Protein AF-A0AAF1KMA6-F1 (afdb_monomer)

Foldseek 3Di:
DDPVVVVVVQLPVVVLVVLVVVLCVVLVVLLVCCVVPPHDVLSVLLVVLLVLLLVLLLLLLCLVQDLDPVVVVVSVVVVVVVCVVCVVVVVVVVVVLVVLVVVPDPDPSVVVSVSVVSSNVSSNSSSNSNSVSSNVVNVSVSVVVVVVVPPDDD

pLDDT: mean 71.54, std 11.42, range [43.12, 90.19]

Sequence (154 aa):
MNKTLAALRRGDMTDVTIACFVAVLLYGLMLLFALIHQGGALFSAALLAGILGAALGWVIGIGLSPYEAKERKSFSDLGKLVAGFLGGYGLSKLDPALSRLGSAGHGLADAVVKDALALAGVGSASMLIAAVLTYITRHYWDDAQNQGRSAPGA

Organism: NCBI:txid1509237

Nearest PDB structures (foldseek):
  7m33-assembly1_C  TM=2.941E-01  e=7.465E+00  unclassified
  8fmv-assembly1_C  TM=2.675E-01  e=6.043E+00  Bacillus subtilis subsp. subtilis str. 168

Secondary structure (DSSP, 8-state):
--HHHHHTTS--HHHHHHHHHHHHHHHHHHHHHHHHHHHHHHHHHHHHHHHHHHHHHHHHHHHHS-SSTTHHHHHHHHHHHHHHHHHHHHHHHHHHHHHHHS---SSHHHHHHHHHHHHHHHHHHHHHHHHHHHHHHHHHHHHHHHHHHT----

Mean predicted aligned error: 12.13 Å

Solvent-accessible surface area (backbone atoms only — not comparable to full-atom values): 8331 Å² total; per-residue (Å²): 137,61,70,68,61,57,64,75,64,47,85,60,62,63,57,59,51,50,51,52,50,51,45,53,51,54,52,49,50,54,51,51,50,34,54,74,75,56,41,75,70,50,32,56,50,32,51,51,29,24,52,53,16,27,55,53,10,36,54,51,10,52,57,75,54,58,93,43,86,77,54,44,57,61,44,50,55,52,48,50,54,52,47,50,52,50,47,53,51,50,51,66,55,44,52,67,51,55,59,52,64,75,54,85,61,97,48,77,67,52,59,54,49,52,50,52,50,49,34,50,47,36,13,51,52,29,13,50,48,29,16,50,53,41,30,53,57,48,55,56,51,51,56,55,51,56,58,63,68,71,64,76,84,133

Structure (mmCIF, N/CA/C/O backbone):
data_AF-A0AAF1KMA6-F1
#
_entry.id   AF-A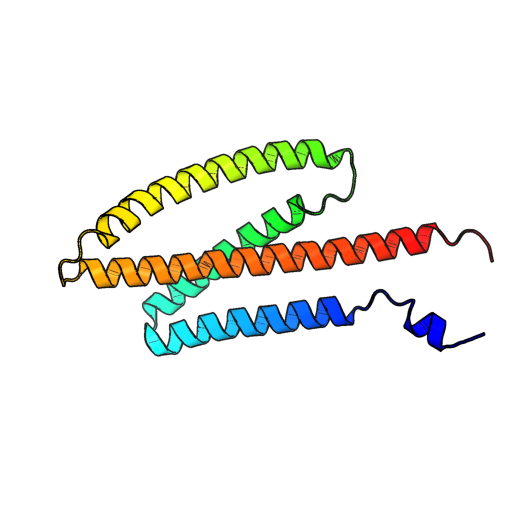0AAF1KMA6-F1
#
loop_
_atom_site.group_PDB
_atom_site.id
_atom_site.type_symbol
_atom_site.label_atom_id
_atom_site.label_alt_id
_atom_site.label_comp_id
_atom_site.label_asym_id
_atom_site.label_entity_id
_atom_site.label_seq_id
_atom_site.pdbx_PDB_ins_code
_atom_site.Cartn_x
_atom_site.Cartn_y
_atom_site.Cartn_z
_atom_site.occupancy
_atom_site.B_iso_or_equiv
_atom_site.auth_seq_id
_atom_site.auth_comp_id
_atom_site.auth_asym_id
_atom_site.auth_atom_id
_atom_site.pdbx_PDB_model_num
ATOM 1 N N . MET A 1 1 ? -40.409 -15.716 17.326 1.00 51.44 1 MET A N 1
ATOM 2 C CA . MET A 1 1 ? -39.398 -14.646 17.474 1.00 51.44 1 MET A CA 1
ATOM 3 C C . MET A 1 1 ? -38.209 -15.012 16.598 1.00 51.44 1 MET A C 1
ATOM 5 O O . MET A 1 1 ? -37.641 -16.084 16.756 1.00 51.44 1 MET A O 1
ATOM 9 N N . ASN A 1 2 ? -38.006 -14.225 15.545 1.00 46.22 2 ASN A N 1
ATOM 10 C CA . ASN A 1 2 ? -37.572 -14.679 14.223 1.00 46.22 2 ASN A CA 1
ATOM 11 C C . ASN A 1 2 ? -36.064 -14.929 14.089 1.00 46.22 2 ASN A C 1
ATOM 13 O O . ASN A 1 2 ? -35.257 -14.048 14.376 1.00 46.22 2 ASN A O 1
ATOM 17 N N . LYS A 1 3 ? -35.696 -16.079 13.504 1.00 53.81 3 LYS A N 1
ATOM 18 C CA . LYS A 1 3 ? -34.334 -16.374 13.012 1.00 53.81 3 LYS A CA 1
ATOM 19 C C . LYS A 1 3 ? -33.810 -15.298 12.042 1.00 53.81 3 LYS A C 1
ATOM 21 O O .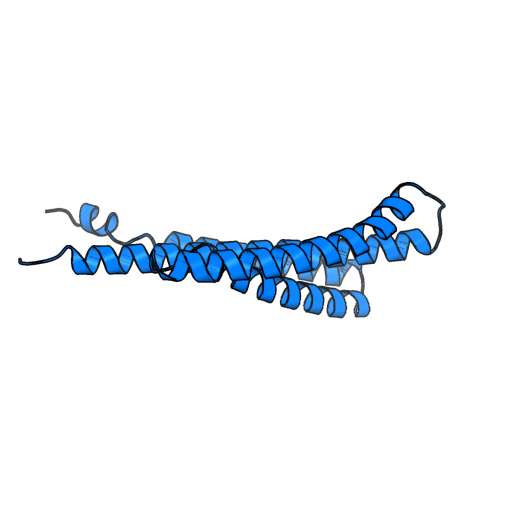 LYS A 1 3 ? -32.608 -15.093 11.948 1.00 53.81 3 LYS A O 1
ATOM 26 N N . THR A 1 4 ? -34.707 -14.550 11.401 1.00 53.75 4 THR A N 1
ATOM 27 C CA . THR A 1 4 ? -34.412 -13.410 10.521 1.00 53.75 4 THR A CA 1
ATOM 28 C C . THR A 1 4 ? -33.764 -12.228 11.251 1.00 53.75 4 THR A C 1
ATOM 30 O O . THR A 1 4 ? -32.895 -11.573 10.692 1.00 53.75 4 THR A O 1
ATOM 33 N N . LEU A 1 5 ? -34.107 -11.990 12.524 1.00 52.25 5 LEU A N 1
ATOM 34 C CA . LEU A 1 5 ? -33.440 -10.968 13.341 1.00 52.25 5 LEU A CA 1
ATOM 35 C C . LEU A 1 5 ? -32.079 -11.449 13.852 1.00 52.25 5 LEU A C 1
ATOM 37 O O . LEU A 1 5 ? -31.206 -10.630 14.081 1.00 52.25 5 LEU A O 1
ATOM 41 N N . ALA A 1 6 ? -31.864 -12.763 13.986 1.00 50.16 6 ALA A N 1
ATOM 42 C CA . ALA A 1 6 ? -30.545 -13.317 14.296 1.00 50.16 6 ALA A CA 1
ATOM 43 C C . ALA A 1 6 ? -29.592 -13.283 13.083 1.00 50.16 6 ALA A C 1
ATOM 45 O O . ALA A 1 6 ? -28.380 -13.209 13.267 1.00 50.16 6 ALA A O 1
ATOM 46 N N . ALA A 1 7 ? -30.134 -13.310 11.859 1.00 48.88 7 ALA A N 1
ATOM 47 C CA . ALA A 1 7 ? -29.376 -13.169 10.614 1.00 48.88 7 ALA A CA 1
ATOM 48 C C . ALA A 1 7 ? -28.934 -11.717 10.347 1.00 48.88 7 ALA A C 1
ATOM 50 O O . ALA A 1 7 ? -27.826 -11.511 9.879 1.00 48.88 7 ALA A O 1
ATOM 51 N N . LEU A 1 8 ? -29.734 -10.720 10.748 1.00 49.97 8 LEU A N 1
ATOM 52 C CA . LEU A 1 8 ? -29.342 -9.298 10.757 1.00 49.97 8 LEU A CA 1
ATOM 53 C C . LEU A 1 8 ? -28.418 -8.915 11.941 1.00 49.97 8 LEU A C 1
ATOM 55 O O . LEU A 1 8 ? -28.004 -7.767 12.050 1.00 49.97 8 LEU A O 1
ATOM 59 N N . ARG A 1 9 ? -28.118 -9.859 12.850 1.00 55.81 9 ARG A N 1
ATOM 60 C CA . ARG A 1 9 ? -27.417 -9.662 14.143 1.00 55.81 9 ARG A CA 1
ATOM 61 C C . ARG A 1 9 ? -26.046 -10.349 14.193 1.00 55.81 9 ARG A C 1
ATOM 63 O O . ARG A 1 9 ? -25.512 -10.642 15.258 1.00 55.81 9 ARG A O 1
ATOM 70 N N . ARG A 1 10 ? -25.469 -10.651 13.037 1.00 53.44 10 ARG A N 1
ATOM 71 C CA . ARG A 1 10 ? -24.058 -11.007 12.909 1.00 53.44 10 ARG A CA 1
ATOM 72 C C . ARG A 1 10 ? -23.468 -9.863 12.102 1.00 53.44 10 ARG A C 1
ATOM 74 O O . ARG A 1 10 ? -23.853 -9.723 10.950 1.00 53.44 10 ARG A O 1
ATOM 81 N N . GLY A 1 11 ? -22.635 -9.016 12.715 1.00 57.31 11 GLY A N 1
ATOM 82 C CA . GLY A 1 11 ? -21.816 -8.068 11.953 1.00 57.31 11 GLY A CA 1
ATOM 83 C C . GLY A 1 11 ? -21.192 -8.853 10.807 1.00 57.31 11 GLY A C 1
ATOM 84 O O . GLY A 1 11 ? -20.562 -9.885 11.057 1.00 57.31 11 GLY A O 1
ATOM 85 N N . ASP A 1 12 ? -21.567 -8.491 9.585 1.00 67.31 12 ASP A N 1
ATOM 86 C CA . ASP A 1 12 ? -21.564 -9.410 8.457 1.00 67.31 12 ASP A CA 1
ATOM 87 C C . ASP A 1 12 ? -20.105 -9.681 8.071 1.00 67.31 12 ASP A C 1
ATOM 89 O O . ASP A 1 12 ? -19.4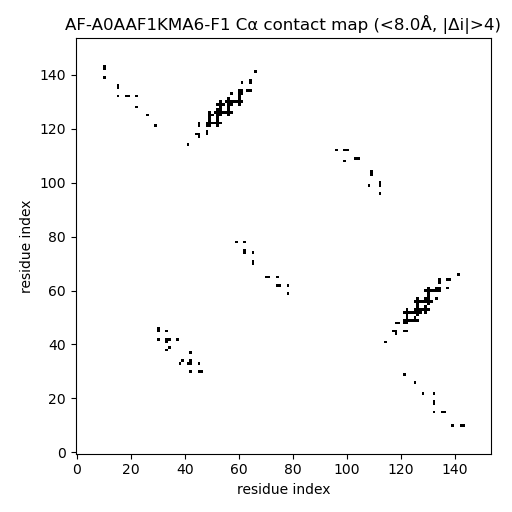79 -8.928 7.335 1.00 67.31 12 ASP A O 1
ATOM 93 N N . MET A 1 13 ? -19.520 -10.755 8.618 1.00 68.25 13 MET A N 1
ATOM 94 C CA . MET A 1 13 ? -18.149 -11.219 8.327 1.00 68.25 13 MET A CA 1
ATOM 95 C C . MET A 1 13 ? -17.916 -11.403 6.818 1.00 68.25 13 MET A C 1
ATOM 97 O O . MET A 1 13 ? -16.777 -11.476 6.350 1.00 68.25 13 MET A O 1
ATOM 101 N N . THR A 1 14 ? -19.011 -11.463 6.064 1.00 76.69 14 THR A N 1
ATOM 102 C CA . THR A 1 14 ? -19.095 -11.355 4.617 1.00 76.69 14 THR A CA 1
ATOM 103 C C . THR A 1 14 ? -18.330 -10.138 4.086 1.00 76.69 14 THR A C 1
ATOM 105 O O . THR A 1 14 ? -17.551 -10.308 3.156 1.00 76.69 14 THR A O 1
ATOM 108 N N . ASP A 1 15 ? -18.413 -8.960 4.711 1.00 75.44 15 ASP A N 1
ATOM 109 C CA . ASP A 1 15 ? -17.712 -7.748 4.259 1.00 75.44 15 ASP A CA 1
ATOM 110 C C . ASP A 1 15 ? -16.194 -7.848 4.415 1.00 75.44 15 ASP A C 1
ATOM 112 O O . ASP A 1 15 ? -15.447 -7.496 3.503 1.00 75.44 15 ASP A O 1
ATOM 116 N N . VAL A 1 16 ? -15.720 -8.379 5.547 1.00 78.94 16 VAL A N 1
ATOM 117 C CA . VAL A 1 16 ? -14.285 -8.625 5.770 1.00 78.94 16 VAL A CA 1
ATOM 118 C C . VAL A 1 16 ? -13.778 -9.668 4.777 1.00 78.94 16 VAL A C 1
ATOM 120 O O . VAL A 1 16 ? -12.716 -9.502 4.179 1.00 78.94 16 VAL A O 1
ATOM 123 N N . THR A 1 17 ? -14.566 -10.719 4.545 1.00 82.06 17 THR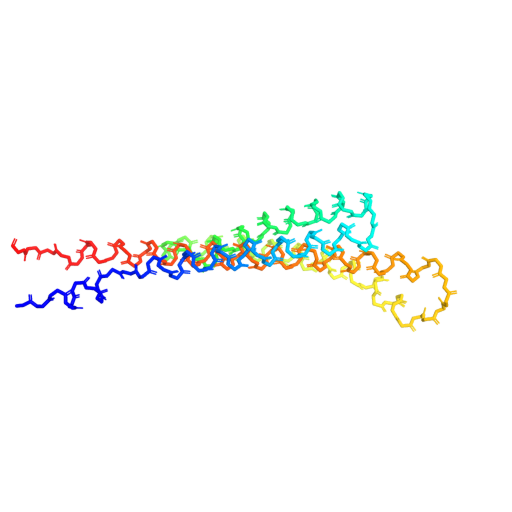 A N 1
ATOM 124 C CA . THR A 1 17 ? -14.233 -11.778 3.586 1.00 82.06 17 THR A CA 1
ATOM 125 C C . THR A 1 17 ? -14.166 -11.230 2.158 1.00 82.06 17 THR A C 1
ATOM 127 O O . THR A 1 17 ? -13.205 -11.516 1.442 1.00 82.06 17 THR A O 1
ATOM 130 N N . ILE A 1 18 ? -15.131 -10.395 1.754 1.00 84.44 18 ILE A N 1
ATOM 131 C CA . ILE A 1 18 ? -15.144 -9.706 0.457 1.00 84.44 18 ILE A CA 1
ATOM 132 C C . ILE A 1 18 ? -13.934 -8.776 0.348 1.00 84.44 18 ILE A C 1
ATOM 134 O O . ILE A 1 18 ? -13.234 -8.821 -0.660 1.00 84.44 18 ILE A O 1
ATOM 138 N N . ALA A 1 19 ? -13.639 -7.979 1.377 1.00 79.06 19 ALA A N 1
ATOM 139 C CA . ALA A 1 19 ? -12.500 -7.066 1.376 1.00 79.06 19 ALA A CA 1
ATOM 140 C C . ALA A 1 19 ? -11.170 -7.817 1.215 1.00 79.06 19 ALA A C 1
ATOM 142 O O . ALA A 1 19 ? -10.351 -7.439 0.377 1.00 79.06 19 ALA A O 1
ATOM 143 N N . CYS A 1 20 ? -10.969 -8.914 1.954 1.00 84.81 20 CYS A N 1
ATOM 144 C CA . CYS A 1 20 ? -9.795 -9.775 1.807 1.00 84.81 20 CYS A CA 1
ATOM 145 C C . CYS A 1 20 ? -9.704 -10.374 0.400 1.00 84.81 20 CYS A C 1
ATOM 147 O O . CYS A 1 20 ? -8.633 -10.352 -0.205 1.00 84.81 20 CYS A O 1
ATOM 149 N N . PHE A 1 21 ? -10.817 -10.875 -0.138 1.00 88.69 21 PHE A N 1
ATOM 150 C CA . PHE A 1 21 ? -10.848 -11.455 -1.477 1.00 88.69 21 PHE A CA 1
ATOM 151 C C . PHE A 1 21 ? -10.500 -10.421 -2.554 1.00 88.69 21 PHE A C 1
ATOM 153 O O . PHE A 1 21 ? -9.634 -10.667 -3.392 1.00 88.69 21 PHE A O 1
ATOM 160 N N . VAL A 1 22 ? -11.114 -9.237 -2.495 1.00 85.31 22 VAL A N 1
ATOM 161 C CA . VAL A 1 22 ? -10.838 -8.121 -3.409 1.00 85.31 22 VAL A CA 1
ATOM 162 C C . VAL A 1 22 ? -9.382 -7.677 -3.295 1.00 85.31 22 VAL A C 1
ATOM 164 O O . VAL A 1 22 ? -8.729 -7.477 -4.314 1.00 85.31 22 VAL A O 1
ATOM 167 N N . ALA A 1 23 ? -8.837 -7.575 -2.083 1.00 80.81 23 ALA A N 1
ATOM 168 C CA . ALA A 1 23 ? -7.445 -7.197 -1.866 1.00 80.81 23 ALA A CA 1
ATOM 169 C C . ALA A 1 23 ? -6.454 -8.200 -2.472 1.00 80.81 23 ALA A C 1
ATOM 171 O O . ALA A 1 23 ? -5.524 -7.794 -3.170 1.00 80.81 23 ALA A O 1
ATOM 172 N N . VAL A 1 24 ? -6.667 -9.501 -2.244 1.00 88.44 24 VAL A N 1
ATOM 173 C CA . VAL A 1 24 ? -5.842 -10.567 -2.833 1.00 88.44 24 VAL A CA 1
ATOM 174 C C . VAL A 1 24 ? -5.944 -10.541 -4.354 1.00 88.44 24 VAL A C 1
ATOM 176 O O . VAL A 1 24 ? -4.925 -10.647 -5.034 1.00 88.44 24 VAL A O 1
ATOM 179 N N . LEU A 1 25 ? -7.149 -10.352 -4.895 1.00 90.19 25 LEU A N 1
ATOM 180 C CA . LEU A 1 25 ? -7.379 -10.288 -6.334 1.00 90.19 25 LEU A CA 1
ATOM 181 C C . LEU A 1 25 ? -6.686 -9.073 -6.965 1.00 90.19 25 LEU A C 1
ATOM 183 O O . LEU A 1 25 ? -5.970 -9.229 -7.950 1.00 90.19 25 LEU A O 1
ATOM 187 N N . LEU A 1 26 ? -6.831 -7.881 -6.383 1.00 84.62 26 LEU A N 1
ATOM 188 C CA . LEU A 1 26 ? -6.183 -6.663 -6.875 1.00 84.62 26 LEU A CA 1
ATOM 189 C C . LEU A 1 26 ? -4.657 -6.766 -6.807 1.00 84.62 26 LEU A C 1
ATOM 191 O O . LEU A 1 26 ? -3.982 -6.495 -7.799 1.00 84.62 26 LEU A O 1
ATOM 195 N N . TYR A 1 27 ? -4.108 -7.206 -5.673 1.00 84.31 27 TYR A N 1
ATOM 196 C CA . TYR A 1 27 ? -2.662 -7.364 -5.521 1.00 84.31 27 TYR A CA 1
ATOM 197 C C . TYR A 1 27 ? -2.105 -8.451 -6.453 1.00 84.31 27 TYR A C 1
ATOM 199 O O . TYR A 1 27 ? -1.080 -8.253 -7.106 1.00 84.31 27 TYR A O 1
ATOM 207 N N . GLY A 1 28 ? -2.818 -9.572 -6.595 1.00 85.69 28 GLY A N 1
ATOM 208 C CA . GLY A 1 28 ? -2.472 -10.641 -7.529 1.00 85.69 28 GLY A CA 1
ATOM 209 C C . GLY A 1 28 ? -2.466 -10.175 -8.986 1.00 85.69 28 GLY A C 1
ATOM 210 O O . GLY A 1 28 ? -1.523 -10.478 -9.714 1.00 85.69 28 GLY A O 1
ATOM 211 N N . LEU A 1 29 ? -3.460 -9.383 -9.407 1.00 87.88 29 LEU A N 1
ATOM 212 C CA . LEU A 1 29 ? -3.507 -8.797 -10.751 1.00 87.88 29 LEU 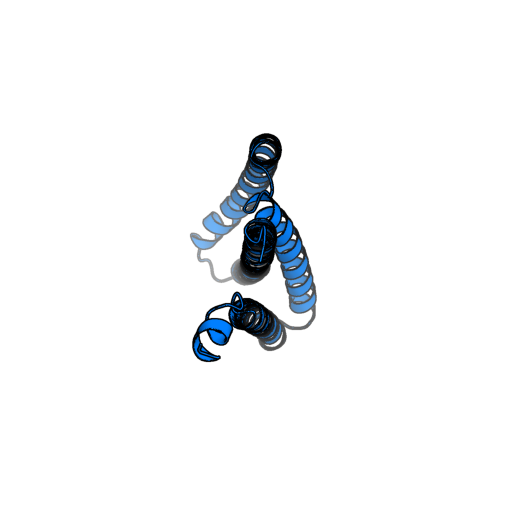A CA 1
ATOM 213 C C . LEU A 1 29 ? -2.349 -7.825 -11.000 1.00 87.88 29 LEU A C 1
ATOM 215 O O . LEU A 1 29 ? -1.775 -7.835 -12.088 1.00 87.88 29 LEU A O 1
ATOM 219 N N . MET A 1 30 ? -1.962 -7.028 -10.000 1.00 83.38 30 MET A N 1
ATOM 220 C CA . MET A 1 30 ? -0.793 -6.148 -10.102 1.00 83.38 30 MET A CA 1
ATOM 221 C C . MET A 1 30 ? 0.507 -6.938 -10.298 1.00 83.38 30 MET A C 1
ATOM 223 O O . MET A 1 30 ? 1.312 -6.595 -11.165 1.00 83.38 30 MET A O 1
ATOM 227 N N . LEU A 1 31 ? 0.706 -8.017 -9.534 1.00 83.12 31 LEU A N 1
ATOM 228 C CA . LEU A 1 31 ? 1.881 -8.881 -9.678 1.00 83.12 31 LEU A CA 1
ATOM 229 C C . LEU A 1 31 ? 1.882 -9.642 -11.008 1.00 83.12 31 LEU A C 1
ATOM 231 O O . LEU A 1 31 ? 2.931 -9.760 -11.639 1.00 83.12 31 LEU A O 1
ATOM 235 N N . LEU A 1 32 ? 0.718 -10.116 -11.459 1.00 85.94 32 LEU A N 1
ATOM 236 C CA . LEU A 1 32 ? 0.563 -10.762 -12.760 1.00 85.94 32 LEU A CA 1
ATOM 237 C C . LEU A 1 32 ? 0.918 -9.797 -13.897 1.00 85.94 32 LEU A C 1
ATOM 239 O O . LEU A 1 32 ? 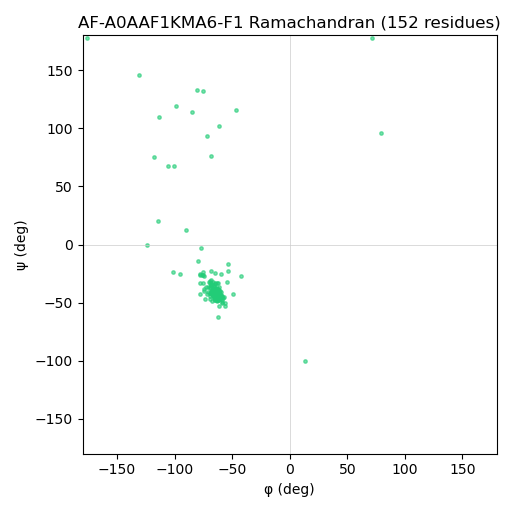1.648 -10.164 -14.815 1.00 85.94 32 LEU A O 1
ATOM 243 N N . PHE A 1 33 ? 0.448 -8.551 -13.816 1.00 83.00 33 PHE A N 1
ATOM 244 C CA . PHE A 1 33 ? 0.790 -7.515 -14.784 1.00 83.00 33 PHE A CA 1
ATOM 245 C C . PHE A 1 33 ? 2.305 -7.265 -14.834 1.00 83.00 33 PHE A C 1
ATOM 247 O O . PHE A 1 33 ? 2.879 -7.242 -15.925 1.00 83.00 33 PHE A O 1
ATOM 254 N N . ALA A 1 34 ? 2.962 -7.162 -13.670 1.00 80.69 34 ALA A N 1
ATOM 255 C CA . ALA A 1 34 ? 4.415 -7.004 -13.574 1.00 80.69 34 ALA A CA 1
ATOM 256 C C . ALA A 1 34 ? 5.179 -8.201 -14.175 1.00 80.69 34 ALA A C 1
ATOM 258 O O . ALA A 1 34 ? 6.158 -8.007 -14.895 1.00 80.69 34 ALA A O 1
ATOM 259 N N . LEU A 1 35 ? 4.700 -9.428 -13.939 1.00 82.00 35 LEU A N 1
ATOM 260 C CA . LEU A 1 35 ? 5.262 -10.661 -14.504 1.00 82.00 35 LEU A CA 1
ATOM 261 C C . LEU A 1 35 ? 5.169 -10.708 -16.034 1.00 82.00 35 LEU A C 1
ATOM 263 O O . LEU A 1 35 ? 6.139 -11.084 -16.687 1.00 82.00 35 LEU A O 1
ATOM 267 N N . ILE A 1 36 ? 4.019 -10.328 -16.602 1.00 83.88 36 ILE A N 1
ATOM 268 C CA . ILE A 1 36 ? 3.773 -10.416 -18.049 1.00 83.88 36 ILE A CA 1
ATOM 269 C C . ILE A 1 36 ? 4.534 -9.329 -18.820 1.00 83.88 36 ILE A C 1
ATOM 271 O O . ILE A 1 36 ? 5.049 -9.606 -19.900 1.00 83.88 36 ILE A O 1
ATOM 275 N N . HIS A 1 37 ? 4.605 -8.100 -18.296 1.00 74.88 37 HIS A N 1
ATOM 276 C CA . HIS A 1 37 ? 5.069 -6.949 -19.081 1.00 74.88 37 HIS A CA 1
ATOM 277 C C . HIS A 1 37 ? 6.517 -6.518 -18.824 1.00 74.88 37 HIS A C 1
ATOM 279 O O . HIS A 1 37 ? 7.092 -5.866 -19.692 1.00 74.88 37 HIS A O 1
ATOM 285 N N . GLN A 1 38 ? 7.111 -6.825 -17.665 1.00 68.00 38 GLN A N 1
ATOM 286 C CA . GLN A 1 38 ? 8.356 -6.161 -17.242 1.00 68.00 38 GLN A CA 1
ATOM 287 C C . GLN A 1 38 ? 9.543 -7.097 -16.939 1.00 68.00 38 GLN A C 1
ATOM 289 O O . GLN A 1 38 ? 10.650 -6.633 -16.666 1.00 68.00 38 GLN A O 1
ATOM 294 N N . GLY A 1 39 ? 9.372 -8.417 -17.060 1.00 71.06 39 GLY A N 1
ATOM 295 C CA . GLY A 1 39 ? 10.451 -9.388 -16.841 1.00 71.06 39 GLY A CA 1
ATOM 296 C C . GLY A 1 39 ? 10.864 -9.553 -15.366 1.00 71.06 39 GLY A C 1
ATOM 297 O O . GLY A 1 39 ? 10.342 -8.906 -14.458 1.00 71.06 39 GLY A O 1
ATOM 298 N N . GLY A 1 40 ? 11.809 -10.464 -15.099 1.00 73.12 40 GLY A N 1
ATOM 299 C CA . GLY A 1 40 ? 12.102 -10.937 -13.733 1.00 73.12 40 GLY A CA 1
ATOM 300 C C . GLY A 1 40 ? 12.697 -9.895 -12.773 1.00 73.12 40 GLY A C 1
ATOM 301 O O . GLY A 1 40 ? 12.411 -9.931 -11.576 1.00 73.12 40 GLY A O 1
ATOM 302 N N . ALA A 1 41 ? 13.493 -8.943 -13.273 1.00 75.12 41 ALA A N 1
ATOM 303 C CA . ALA A 1 41 ? 14.125 -7.923 -12.431 1.00 75.12 41 ALA A CA 1
ATOM 304 C C . ALA A 1 41 ? 13.094 -6.935 -11.855 1.00 75.12 41 ALA A C 1
ATOM 306 O O . ALA A 1 41 ? 13.068 -6.703 -10.644 1.00 75.12 41 ALA A O 1
ATOM 307 N N . LEU A 1 42 ? 12.189 -6.423 -12.695 1.00 78.06 42 LEU A N 1
ATOM 308 C CA . LEU A 1 42 ? 11.124 -5.510 -12.270 1.00 78.06 42 LEU A CA 1
ATOM 309 C C . LEU A 1 42 ? 10.085 -6.199 -11.387 1.00 78.06 42 LEU A C 1
ATOM 311 O O . LEU A 1 42 ? 9.579 -5.573 -10.462 1.00 78.06 42 LEU A O 1
ATOM 315 N N . PHE A 1 43 ? 9.842 -7.498 -11.579 1.00 84.38 43 PHE A N 1
ATOM 316 C CA . PHE A 1 43 ? 8.992 -8.274 -10.676 1.00 84.38 43 PHE A CA 1
ATOM 317 C C . PHE A 1 43 ? 9.511 -8.270 -9.230 1.00 84.38 43 PHE A C 1
ATOM 319 O O . PHE A 1 43 ? 8.751 -7.992 -8.304 1.00 84.38 43 PHE A O 1
ATOM 326 N N . SER A 1 44 ? 10.810 -8.523 -9.026 1.00 84.00 44 SER A N 1
ATOM 327 C CA . SER A 1 44 ? 11.401 -8.509 -7.680 1.00 84.00 44 SER A CA 1
ATOM 328 C C . SER A 1 44 ? 11.304 -7.129 -7.017 1.00 84.00 44 SER A C 1
ATOM 330 O O . SER A 1 44 ? 10.968 -7.029 -5.835 1.00 84.00 44 SER A O 1
ATOM 332 N N . ALA A 1 45 ? 11.502 -6.060 -7.795 1.00 83.75 45 ALA A N 1
ATOM 333 C CA . ALA A 1 45 ? 11.344 -4.688 -7.330 1.00 83.75 45 ALA A CA 1
ATOM 334 C C . ALA A 1 45 ? 9.876 -4.347 -7.019 1.00 83.75 45 ALA A C 1
ATOM 336 O O . ALA A 1 45 ? 9.605 -3.708 -6.005 1.00 83.75 45 ALA A O 1
ATOM 337 N N . ALA A 1 46 ? 8.925 -4.804 -7.839 1.00 86.44 46 ALA A N 1
ATOM 338 C CA . ALA A 1 46 ? 7.491 -4.601 -7.633 1.00 86.44 46 ALA A CA 1
ATOM 339 C C . ALA A 1 46 ? 6.985 -5.340 -6.390 1.00 86.44 46 ALA A C 1
ATOM 341 O O . ALA A 1 46 ? 6.192 -4.789 -5.627 1.00 86.44 46 ALA A O 1
ATOM 342 N N . LEU A 1 47 ? 7.494 -6.550 -6.139 1.00 85.94 47 LEU A N 1
ATOM 343 C CA . LEU A 1 47 ? 7.220 -7.298 -4.917 1.00 85.94 47 LEU A CA 1
ATOM 344 C C . LEU A 1 47 ? 7.739 -6.541 -3.687 1.00 85.94 47 LEU A C 1
ATOM 346 O O . LEU A 1 47 ? 6.990 -6.345 -2.732 1.00 85.94 47 LEU A O 1
ATOM 350 N N . LEU A 1 48 ? 8.988 -6.059 -3.727 1.00 86.44 48 LEU A N 1
ATOM 351 C CA . LEU A 1 48 ? 9.572 -5.279 -2.631 1.00 86.44 48 LEU A CA 1
ATOM 352 C C . LEU A 1 48 ? 8.794 -3.981 -2.377 1.00 86.44 48 LEU A C 1
ATOM 354 O O . LEU A 1 48 ? 8.484 -3.660 -1.231 1.00 86.44 48 LEU A O 1
ATOM 358 N N . ALA A 1 49 ? 8.451 -3.257 -3.446 1.00 85.69 49 ALA A N 1
ATOM 359 C CA . ALA A 1 49 ? 7.650 -2.040 -3.377 1.00 85.69 49 ALA A CA 1
ATOM 360 C C . ALA A 1 49 ? 6.260 -2.323 -2.797 1.00 85.69 49 ALA A C 1
ATOM 362 O O . ALA A 1 49 ? 5.777 -1.562 -1.962 1.00 85.69 49 ALA A O 1
ATOM 363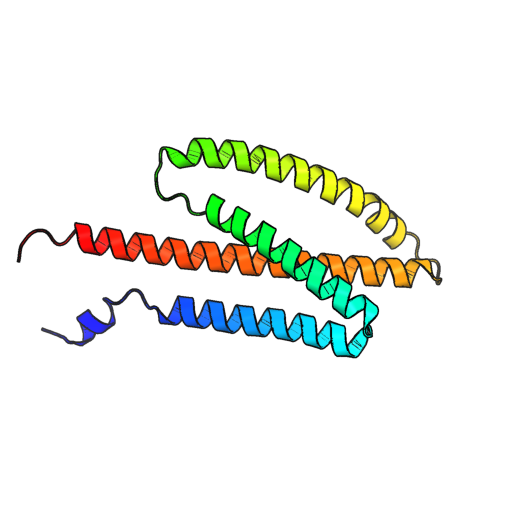 N N . GLY A 1 50 ? 5.642 -3.441 -3.185 1.00 84.94 50 GLY A N 1
ATOM 364 C CA . GLY A 1 50 ? 4.362 -3.885 -2.651 1.00 84.94 50 GLY A CA 1
ATOM 365 C C . GLY A 1 50 ? 4.422 -4.239 -1.165 1.00 84.94 50 GLY A C 1
ATOM 366 O O . GLY A 1 50 ? 3.568 -3.786 -0.410 1.00 84.94 50 GLY A O 1
ATOM 367 N N . ILE A 1 51 ? 5.450 -4.969 -0.717 1.00 84.50 51 ILE A N 1
ATOM 368 C CA . ILE A 1 51 ? 5.660 -5.295 0.706 1.00 84.50 51 ILE A CA 1
ATOM 369 C C . ILE A 1 51 ? 5.886 -4.021 1.523 1.00 84.50 51 ILE A C 1
ATOM 371 O O . ILE A 1 51 ? 5.269 -3.846 2.573 1.00 84.50 51 ILE A O 1
ATOM 375 N N . LEU A 1 52 ? 6.735 -3.112 1.032 1.00 85.31 52 LEU A N 1
ATOM 376 C CA . LEU A 1 52 ? 6.988 -1.829 1.686 1.00 85.31 52 LEU A CA 1
ATOM 377 C C . LEU A 1 52 ? 5.702 -1.002 1.785 1.00 85.31 52 LEU A C 1
ATOM 379 O O . LEU A 1 52 ? 5.374 -0.493 2.855 1.00 85.31 52 LEU A O 1
ATOM 383 N N . GLY A 1 53 ? 4.954 -0.916 0.684 1.00 82.50 53 GLY A N 1
ATOM 384 C CA . GLY A 1 53 ? 3.652 -0.270 0.639 1.00 82.50 53 GLY A CA 1
ATOM 385 C C . GLY A 1 53 ? 2.693 -0.870 1.659 1.00 82.50 53 GLY A C 1
ATOM 386 O O . GLY A 1 53 ? 2.169 -0.148 2.499 1.00 82.50 53 GLY A O 1
ATOM 387 N N . ALA A 1 54 ? 2.518 -2.191 1.653 1.00 79.38 54 ALA A N 1
ATOM 388 C CA . ALA A 1 54 ? 1.636 -2.895 2.575 1.00 79.38 54 ALA A CA 1
ATOM 389 C C . ALA A 1 54 ? 2.024 -2.681 4.049 1.00 79.38 54 ALA A C 1
ATOM 391 O O . ALA A 1 54 ? 1.147 -2.454 4.879 1.00 79.38 54 ALA A O 1
ATOM 392 N N . ALA A 1 55 ? 3.320 -2.682 4.376 1.00 80.81 55 ALA A N 1
ATOM 393 C CA . ALA A 1 55 ? 3.803 -2.399 5.727 1.00 80.81 55 ALA A CA 1
ATOM 394 C C . ALA A 1 55 ? 3.453 -0.970 6.176 1.00 80.81 55 ALA A C 1
ATOM 396 O O . ALA A 1 55 ? 2.948 -0.776 7.283 1.00 80.81 55 ALA A O 1
ATOM 397 N N . LEU A 1 56 ? 3.656 0.028 5.307 1.00 81.94 56 LEU A N 1
ATOM 398 C CA . LEU A 1 56 ? 3.255 1.413 5.576 1.00 81.94 56 LEU A CA 1
ATOM 399 C C . LEU A 1 56 ? 1.734 1.539 5.713 1.00 81.94 56 LEU A C 1
ATOM 401 O O . LEU A 1 56 ? 1.241 2.197 6.626 1.00 81.94 56 LEU A O 1
ATOM 405 N N . GLY A 1 57 ? 0.992 0.867 4.836 1.00 81.31 57 GLY A N 1
ATOM 406 C CA . GLY A 1 57 ? -0.464 0.849 4.832 1.00 81.31 57 GLY A CA 1
ATOM 407 C C . GLY A 1 57 ? -1.034 0.266 6.114 1.00 81.31 57 GLY A C 1
ATOM 408 O O . GLY A 1 57 ? -1.913 0.862 6.723 1.00 81.31 57 GLY A O 1
ATOM 409 N N . TRP A 1 58 ? -0.480 -0.850 6.577 1.00 82.69 58 TRP A N 1
ATOM 410 C CA . TRP A 1 58 ? -0.846 -1.466 7.848 1.00 82.69 58 TRP A CA 1
ATOM 411 C C . TRP A 1 58 ? -0.654 -0.507 9.032 1.00 82.69 58 TRP A C 1
ATOM 413 O O . TRP A 1 58 ? -1.571 -0.334 9.834 1.00 82.69 58 TRP A O 1
ATOM 423 N N . VAL A 1 59 ? 0.485 0.194 9.106 1.00 80.62 59 VAL A N 1
ATOM 424 C CA . VAL A 1 59 ? 0.736 1.202 10.153 1.00 80.62 59 VAL A CA 1
ATOM 425 C C . VAL A 1 59 ? -0.267 2.357 10.071 1.00 80.62 59 VAL A C 1
ATOM 427 O O . VAL A 1 59 ? -0.812 2.773 11.095 1.00 80.62 59 VAL A O 1
ATOM 430 N N . ILE A 1 60 ? -0.556 2.855 8.865 1.00 80.94 60 ILE A N 1
ATOM 431 C CA . ILE A 1 60 ? -1.559 3.908 8.646 1.00 80.94 60 ILE A CA 1
ATOM 432 C C . ILE A 1 60 ? -2.946 3.432 9.091 1.00 80.94 60 ILE A C 1
ATOM 434 O O . ILE A 1 60 ? -3.641 4.150 9.806 1.00 80.94 60 ILE A O 1
ATOM 438 N N . GLY A 1 61 ? -3.339 2.213 8.720 1.00 80.44 61 GLY A N 1
ATOM 439 C CA . GLY A 1 61 ? -4.621 1.624 9.095 1.00 80.44 61 GLY A CA 1
ATOM 440 C C . GLY A 1 61 ? -4.777 1.474 10.609 1.00 80.44 61 GLY A C 1
ATOM 441 O O . GLY A 1 61 ? -5.817 1.838 11.150 1.00 80.44 61 GLY A O 1
ATOM 442 N N . ILE A 1 62 ? -3.720 1.043 11.309 1.00 77.69 62 ILE A N 1
ATOM 443 C CA . ILE A 1 62 ? -3.672 1.014 12.781 1.00 77.69 62 ILE A CA 1
ATOM 444 C C . ILE A 1 62 ? -3.918 2.408 13.365 1.00 77.69 62 ILE A C 1
ATOM 446 O O . ILE A 1 62 ? -4.683 2.542 14.320 1.00 77.69 62 ILE A O 1
ATOM 450 N N . GLY A 1 63 ? -3.276 3.435 12.801 1.00 76.50 63 GLY A N 1
ATOM 451 C CA . GLY A 1 63 ? -3.410 4.816 13.262 1.00 76.50 63 GLY A CA 1
ATOM 452 C C . GLY A 1 63 ? -4.790 5.430 12.999 1.00 76.50 63 GLY A C 1
ATOM 453 O O . GLY A 1 63 ? -5.248 6.254 13.789 1.00 76.50 63 GLY A O 1
ATOM 454 N N . LEU A 1 64 ? -5.465 5.028 11.916 1.00 73.69 64 LEU A N 1
ATOM 455 C CA . LEU A 1 64 ? -6.799 5.520 11.549 1.00 73.69 64 LEU A CA 1
ATOM 456 C C . LEU A 1 64 ? -7.925 4.935 12.413 1.00 73.69 64 LEU A C 1
ATOM 458 O O . LEU A 1 64 ? -8.965 5.578 12.553 1.00 73.69 64 LEU A O 1
ATOM 462 N N . SER A 1 65 ? -7.723 3.764 13.021 1.00 71.62 65 SER A N 1
ATOM 463 C CA . SER A 1 65 ? -8.692 3.116 13.917 1.00 71.62 65 SER A CA 1
ATOM 464 C C . SER A 1 65 ? -8.122 2.950 15.344 1.00 71.62 65 SER A C 1
ATOM 466 O O . SER A 1 65 ? -7.691 1.847 15.711 1.00 71.62 65 SER A O 1
ATOM 468 N N . PRO A 1 66 ? -8.043 4.033 16.142 1.00 67.19 66 PRO A N 1
ATOM 469 C CA . PRO A 1 66 ? -7.623 3.962 17.540 1.00 67.19 66 PRO A CA 1
ATOM 470 C C . PRO A 1 66 ? -8.742 3.395 18.429 1.00 67.19 66 PRO A C 1
ATOM 472 O O . PRO A 1 66 ? -9.871 3.875 18.368 1.00 67.19 66 PRO A O 1
ATOM 475 N N . TYR A 1 67 ? -8.400 2.431 19.291 1.00 60.56 67 TYR A N 1
ATOM 476 C CA . TYR A 1 67 ? -9.334 1.750 20.199 1.00 60.56 67 TYR A CA 1
ATOM 477 C C . TYR A 1 67 ? -9.848 2.649 21.338 1.00 60.56 67 TYR A C 1
ATOM 479 O O . TYR A 1 67 ? -10.987 2.512 21.779 1.00 60.56 67 TYR A O 1
ATOM 487 N N . GLU A 1 68 ? -9.034 3.603 21.813 1.00 61.34 68 GLU A N 1
ATOM 488 C CA . GLU A 1 68 ? -9.410 4.509 22.904 1.00 61.34 68 GLU A CA 1
ATOM 489 C C . GLU A 1 68 ? -9.136 5.991 22.601 1.00 61.34 68 GLU A C 1
ATOM 491 O O . GLU A 1 68 ? -8.128 6.375 21.999 1.00 61.34 68 GLU A O 1
ATOM 496 N N . ALA A 1 69 ? -10.005 6.873 23.114 1.00 58.62 69 ALA A N 1
ATOM 497 C CA . ALA A 1 69 ? -9.886 8.325 22.948 1.00 58.62 69 ALA A CA 1
ATOM 498 C C . ALA A 1 69 ? -8.576 8.903 23.526 1.00 58.62 69 ALA A C 1
ATOM 500 O O . ALA A 1 69 ? -8.103 9.944 23.067 1.00 58.62 69 ALA A O 1
ATOM 501 N N . LYS A 1 70 ? -7.975 8.221 24.512 1.00 55.94 70 LYS A N 1
ATOM 502 C CA . LYS A 1 70 ? -6.707 8.613 25.147 1.00 55.94 70 LYS A CA 1
ATOM 503 C C . LYS A 1 70 ? -5.489 8.272 24.277 1.00 55.94 70 LYS A C 1
ATOM 505 O O . LYS A 1 70 ? -4.538 9.049 24.243 1.00 55.94 70 LYS A O 1
ATOM 510 N N . GLU A 1 71 ? -5.549 7.181 23.511 1.00 56.44 71 GLU A N 1
ATOM 511 C CA . GLU A 1 71 ? -4.498 6.779 22.563 1.00 56.44 71 GLU A CA 1
ATOM 512 C C . GLU A 1 71 ? -4.497 7.629 21.284 1.00 56.44 71 GLU A C 1
ATOM 514 O O . GLU A 1 71 ? -3.452 7.839 20.665 1.00 56.44 71 GLU A O 1
ATOM 519 N N . ARG A 1 72 ? -5.652 8.199 20.916 1.00 61.47 72 ARG A N 1
ATOM 520 C CA . ARG A 1 72 ? -5.821 9.042 19.721 1.00 61.47 72 ARG A CA 1
ATOM 521 C C . ARG A 1 72 ? -4.844 10.222 19.664 1.00 61.47 72 ARG A C 1
ATOM 523 O O . ARG A 1 72 ? -4.431 10.616 18.575 1.00 61.47 72 ARG A O 1
ATOM 530 N N . LYS A 1 73 ? -4.449 10.781 20.816 1.00 60.56 73 LYS A N 1
ATOM 531 C CA . LYS A 1 73 ? -3.512 11.916 20.879 1.00 60.56 73 LYS A CA 1
ATOM 532 C C . LYS A 1 73 ? -2.075 11.489 20.559 1.00 60.56 73 LYS A C 1
ATOM 534 O O . LYS A 1 73 ? -1.447 12.103 19.703 1.00 60.56 73 LYS A O 1
ATOM 539 N N . SER A 1 74 ? -1.596 10.396 21.157 1.00 64.31 74 SER A N 1
ATOM 540 C CA . SER A 1 74 ? -0.256 9.857 20.880 1.00 64.31 74 SER A CA 1
ATOM 541 C C . SER A 1 74 ? -0.120 9.345 19.446 1.00 64.31 74 SER A C 1
ATOM 543 O O . SER A 1 74 ? 0.886 9.625 18.796 1.00 64.31 74 SER A O 1
ATOM 545 N N . PHE A 1 75 ? -1.145 8.672 18.910 1.00 66.62 75 PHE A N 1
ATOM 546 C CA . PHE A 1 75 ? -1.138 8.239 17.509 1.00 66.62 75 PHE A CA 1
ATOM 547 C C . PHE A 1 75 ? -1.243 9.409 16.527 1.00 66.62 75 PHE A C 1
ATOM 549 O O . PHE A 1 75 ? -0.620 9.366 15.467 1.00 66.62 75 PHE A O 1
ATOM 556 N N . SER A 1 76 ? -1.962 10.482 16.875 1.00 64.31 76 SER A N 1
ATOM 557 C CA . SER A 1 76 ? -2.022 11.681 16.032 1.00 64.31 76 SER A CA 1
ATOM 558 C C . SER A 1 76 ? -0.667 12.374 15.915 1.00 64.31 76 SER A C 1
ATOM 560 O O . SER A 1 76 ? -0.330 12.840 14.827 1.00 64.31 76 SER A O 1
ATOM 562 N N . ASP A 1 77 ? 0.104 12.454 16.998 1.00 66.38 77 ASP A N 1
ATOM 563 C CA . ASP A 1 77 ? 1.405 13.126 16.971 1.00 66.38 77 ASP A CA 1
ATOM 564 C C . ASP A 1 77 ? 2.462 12.280 16.250 1.00 66.38 77 ASP A C 1
ATOM 566 O O . ASP A 1 77 ? 3.223 12.810 15.438 1.00 66.38 77 ASP A O 1
ATOM 570 N N . LEU A 1 78 ? 2.437 10.956 16.429 1.00 65.56 78 LEU A N 1
ATOM 571 C CA . LEU A 1 78 ? 3.298 10.041 15.676 1.00 65.56 78 LEU A CA 1
ATOM 572 C C . LEU A 1 78 ? 2.939 10.027 14.180 1.00 65.56 78 LEU A C 1
ATOM 574 O O . LEU A 1 78 ? 3.821 10.074 13.324 1.00 65.56 78 LEU A O 1
ATOM 578 N N . GLY A 1 79 ? 1.640 10.043 13.861 1.00 65.38 79 GLY A N 1
ATOM 579 C CA . GLY A 1 79 ? 1.128 10.105 12.494 1.00 65.38 79 GLY A CA 1
ATOM 580 C C . GLY A 1 79 ? 1.549 11.375 11.757 1.00 65.38 79 GLY A C 1
ATOM 581 O O . GLY A 1 79 ? 1.931 11.296 10.595 1.00 65.38 79 GLY A O 1
ATOM 582 N N . LYS A 1 80 ? 1.573 12.534 12.428 1.00 63.19 80 LYS A N 1
ATOM 583 C CA . LYS A 1 80 ? 2.093 13.787 11.846 1.00 63.19 80 LYS A CA 1
ATOM 584 C C . LYS A 1 80 ? 3.585 13.702 11.531 1.00 63.19 80 LYS A C 1
ATOM 586 O O . LYS A 1 80 ? 4.014 14.204 10.497 1.00 63.19 80 LYS A O 1
ATOM 591 N N . LEU A 1 81 ? 4.365 13.063 12.401 1.00 66.31 81 LEU A N 1
ATOM 592 C CA . LEU A 1 81 ? 5.814 12.925 12.243 1.00 66.31 81 LEU A CA 1
ATOM 593 C C . LEU A 1 81 ? 6.151 11.987 11.073 1.00 66.31 81 LEU A C 1
ATOM 595 O O . LEU A 1 81 ? 6.958 12.327 10.209 1.00 66.31 81 LEU A O 1
ATOM 599 N N . VAL A 1 82 ? 5.448 10.854 10.986 1.00 65.81 82 VAL A N 1
ATOM 600 C CA . VAL A 1 82 ? 5.564 9.896 9.877 1.00 65.81 82 VAL A CA 1
ATOM 601 C C . VAL A 1 82 ? 5.050 10.493 8.565 1.00 65.81 82 VAL A C 1
ATOM 603 O O . VAL A 1 82 ? 5.723 10.376 7.544 1.00 65.81 82 VAL A O 1
ATOM 606 N N . ALA A 1 83 ? 3.906 11.183 8.574 1.00 64.19 83 ALA A N 1
ATOM 607 C CA . ALA A 1 83 ? 3.363 11.849 7.391 1.00 64.19 83 ALA A CA 1
ATOM 608 C C . ALA A 1 83 ? 4.250 13.005 6.912 1.00 64.19 83 ALA A C 1
ATOM 610 O O . ALA A 1 83 ? 4.399 13.192 5.710 1.00 64.19 83 ALA A O 1
ATOM 611 N N . GLY A 1 84 ? 4.881 13.753 7.822 1.00 65.75 84 GLY A N 1
ATOM 612 C CA . GLY A 1 84 ? 5.855 14.788 7.478 1.00 65.75 84 GLY A CA 1
ATOM 613 C C . GLY A 1 84 ? 7.120 14.205 6.849 1.00 65.75 84 GLY A C 1
ATOM 614 O O . GLY A 1 84 ? 7.592 14.706 5.830 1.00 65.75 84 GLY A O 1
ATOM 615 N N . PHE A 1 85 ? 7.628 13.100 7.399 1.00 67.75 85 PHE A N 1
ATOM 616 C CA . PHE A 1 85 ? 8.798 12.408 6.858 1.00 67.75 85 PHE A CA 1
ATOM 617 C C . PHE A 1 85 ? 8.519 11.772 5.487 1.00 67.75 85 PHE A C 1
ATOM 619 O O . PHE A 1 85 ? 9.273 11.991 4.539 1.00 67.75 85 PHE A O 1
ATOM 626 N N . LEU A 1 86 ? 7.410 11.038 5.348 1.00 66.50 86 LEU A N 1
ATOM 627 C CA . LEU A 1 86 ? 6.991 10.419 4.084 1.00 66.50 86 LEU A CA 1
ATOM 628 C C . LEU A 1 86 ? 6.550 11.455 3.050 1.00 66.50 86 LEU A C 1
ATOM 630 O O . LEU A 1 86 ? 6.847 11.291 1.871 1.00 66.50 86 LEU A O 1
ATOM 634 N N . GLY A 1 87 ? 5.887 12.528 3.477 1.00 65.31 87 GLY A N 1
ATOM 635 C CA . GLY A 1 87 ? 5.525 13.658 2.629 1.00 65.31 87 GLY A CA 1
ATOM 636 C C . GLY A 1 87 ? 6.767 14.351 2.081 1.00 65.31 87 GLY A C 1
ATOM 637 O O . GLY A 1 87 ? 6.871 14.532 0.875 1.00 65.31 87 GLY A O 1
ATOM 638 N N . GLY A 1 88 ? 7.755 14.649 2.930 1.00 62.12 88 GLY A N 1
ATOM 639 C CA . GLY A 1 88 ? 9.028 15.236 2.502 1.00 62.12 88 GLY A CA 1
ATOM 640 C C . GLY A 1 88 ? 9.820 14.321 1.565 1.00 62.12 88 GLY A C 1
ATOM 641 O O . GLY A 1 88 ? 10.272 14.757 0.507 1.00 62.12 88 GLY A O 1
ATOM 642 N N . TYR A 1 89 ? 9.938 13.034 1.904 1.00 62.78 89 TYR A N 1
ATOM 643 C CA . TYR A 1 89 ? 10.634 12.057 1.065 1.00 62.78 89 TYR A CA 1
ATOM 644 C C . TYR A 1 89 ? 9.923 11.833 -0.278 1.00 62.78 89 TYR A C 1
ATOM 646 O O . TYR A 1 89 ? 10.560 11.900 -1.330 1.00 62.78 89 TYR A O 1
ATOM 654 N N . GLY A 1 90 ? 8.605 11.628 -0.262 1.00 64.06 90 GLY A N 1
ATOM 655 C CA . GLY A 1 90 ? 7.790 11.443 -1.461 1.00 64.06 90 GLY A CA 1
ATOM 656 C C . GLY A 1 90 ? 7.840 12.663 -2.374 1.00 64.06 90 GLY A C 1
ATOM 657 O O . GLY A 1 90 ? 8.104 12.520 -3.565 1.00 64.06 90 GLY A O 1
ATOM 658 N N . LEU A 1 91 ? 7.700 13.869 -1.820 1.00 63.25 91 LEU A N 1
ATOM 659 C CA . LEU A 1 91 ? 7.783 15.112 -2.589 1.00 63.25 91 LEU A CA 1
ATOM 660 C C . LEU A 1 91 ? 9.182 15.308 -3.199 1.00 63.25 91 LEU A C 1
ATOM 662 O O . LEU A 1 91 ? 9.291 15.660 -4.371 1.00 63.25 91 LEU A O 1
ATOM 666 N N . SER A 1 92 ? 10.249 14.965 -2.463 1.00 60.47 92 SER A N 1
ATOM 667 C CA . SER A 1 92 ? 11.633 15.027 -2.966 1.00 60.47 92 SER A CA 1
ATOM 668 C C . SER A 1 92 ? 11.923 14.061 -4.123 1.00 60.47 92 SER A C 1
ATOM 670 O O . SER A 1 92 ? 12.840 14.287 -4.911 1.00 60.47 92 SER A O 1
ATOM 672 N N . LYS A 1 93 ? 11.155 12.969 -4.234 1.00 62.91 93 LYS A N 1
ATOM 673 C CA . LYS A 1 93 ? 11.274 11.975 -5.311 1.00 62.91 93 LYS A CA 1
ATOM 674 C C . LYS A 1 93 ? 10.301 12.230 -6.462 1.00 62.91 93 LYS A C 1
ATOM 676 O O . LYS A 1 93 ? 10.605 11.847 -7.590 1.00 62.91 93 LYS A O 1
ATOM 681 N N . LEU A 1 94 ? 9.182 12.905 -6.201 1.00 62.09 94 LEU A N 1
ATOM 682 C CA . LEU A 1 94 ? 8.225 13.336 -7.219 1.00 62.09 94 LEU A CA 1
ATOM 683 C C . LEU A 1 94 ? 8.756 14.495 -8.064 1.00 62.09 94 LEU A C 1
ATOM 685 O O . LEU A 1 94 ? 8.525 14.502 -9.267 1.00 62.09 94 LEU A O 1
ATOM 689 N N . ASP A 1 95 ? 9.509 15.425 -7.481 1.00 63.69 95 ASP A N 1
ATOM 690 C CA . ASP A 1 95 ? 10.089 16.568 -8.201 1.00 63.69 95 ASP A CA 1
ATOM 691 C C . ASP A 1 95 ? 10.980 16.161 -9.408 1.00 63.69 95 ASP A C 1
ATOM 693 O O . ASP A 1 95 ? 10.708 16.574 -10.545 1.00 63.69 95 ASP A O 1
ATOM 697 N N . PRO A 1 96 ? 11.963 15.245 -9.263 1.00 63.28 96 PRO A N 1
ATOM 698 C CA . PRO A 1 96 ? 12.727 14.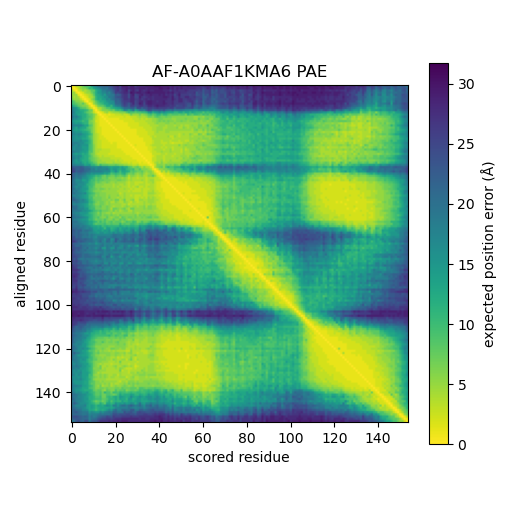736 -10.404 1.00 63.28 96 PRO A CA 1
ATOM 699 C C . PRO A 1 96 ? 11.907 13.850 -11.362 1.00 63.28 96 PRO A C 1
ATOM 701 O O . PRO A 1 96 ? 12.284 13.702 -12.523 1.00 63.28 96 PRO A O 1
ATOM 704 N N . ALA A 1 97 ? 10.801 13.247 -10.914 1.00 62.81 97 ALA A N 1
ATOM 705 C CA . ALA A 1 97 ? 9.925 12.446 -11.774 1.00 62.81 97 ALA A CA 1
ATOM 706 C C . ALA A 1 97 ? 9.018 13.330 -12.652 1.00 62.81 97 ALA A C 1
ATOM 708 O O . ALA A 1 97 ? 8.884 13.082 -13.848 1.00 62.81 97 ALA A O 1
ATOM 709 N N . LEU A 1 98 ? 8.452 14.398 -12.081 1.00 64.12 98 LEU A N 1
ATOM 710 C CA . LEU A 1 98 ? 7.596 15.371 -12.767 1.00 64.12 98 LEU A CA 1
ATOM 711 C C . LEU A 1 98 ? 8.385 16.222 -13.767 1.00 64.12 98 LEU A C 1
ATOM 713 O O . LEU A 1 98 ? 7.935 16.430 -14.894 1.00 64.12 98 LEU A O 1
ATOM 717 N N . SER A 1 99 ? 9.590 16.657 -13.395 1.00 64.69 99 SER A N 1
ATOM 718 C CA . SER A 1 99 ? 10.482 17.406 -14.294 1.00 64.69 99 SER A CA 1
ATOM 719 C C . SER A 1 99 ? 10.926 16.587 -15.515 1.00 64.69 99 SER A C 1
ATOM 721 O O . SER A 1 99 ? 11.057 17.132 -16.614 1.00 64.69 99 SER A O 1
ATOM 723 N N . ARG A 1 100 ? 11.084 15.264 -15.366 1.00 61.97 100 ARG A N 1
ATOM 724 C CA . ARG A 1 100 ? 11.366 14.341 -16.481 1.00 61.97 100 ARG A CA 1
ATOM 725 C C . ARG A 1 100 ? 10.134 14.004 -17.323 1.00 61.97 100 ARG A C 1
ATOM 727 O O . ARG A 1 100 ? 10.282 13.734 -18.507 1.00 61.97 100 ARG A O 1
ATOM 734 N N . LEU A 1 101 ? 8.930 14.075 -16.753 1.00 60.47 101 LEU A N 1
ATOM 735 C CA . LEU A 1 101 ? 7.676 13.875 -17.488 1.00 60.47 101 LEU A CA 1
ATOM 736 C C . LEU A 1 101 ? 7.396 15.016 -18.486 1.00 60.47 101 LEU A C 1
ATOM 738 O O . LEU A 1 101 ? 6.857 14.782 -19.563 1.00 60.47 101 LEU A O 1
ATOM 742 N N . GLY A 1 102 ? 7.780 16.251 -18.138 1.00 59.50 102 GLY A N 1
ATOM 743 C CA . GLY A 1 102 ? 7.627 17.433 -19.001 1.00 59.50 102 GLY A CA 1
ATOM 744 C C . GLY A 1 102 ? 8.696 17.575 -20.093 1.00 59.50 102 GLY A C 1
ATOM 745 O O . GLY A 1 102 ? 8.516 18.342 -21.035 1.00 59.50 102 GLY A O 1
ATOM 746 N N . SER A 1 103 ? 9.799 16.828 -19.997 1.00 56.22 103 SER A N 1
ATOM 747 C CA . SER A 1 103 ? 10.890 16.814 -20.976 1.00 56.22 103 SER A CA 1
ATOM 748 C C . SER A 1 103 ? 10.836 15.527 -21.804 1.00 56.22 103 SER A C 1
ATOM 750 O O . SER A 1 103 ? 11.698 14.659 -21.712 1.00 56.22 103 SER A O 1
ATOM 752 N N . ALA A 1 104 ? 9.788 15.399 -22.624 1.00 51.44 104 ALA A N 1
ATOM 753 C CA . ALA A 1 104 ? 9.589 14.280 -23.543 1.00 51.44 104 ALA A CA 1
ATOM 754 C C . ALA A 1 104 ? 10.631 14.283 -24.685 1.00 51.44 104 ALA A C 1
ATOM 756 O O . ALA A 1 104 ? 10.353 14.656 -25.823 1.00 51.44 104 ALA A O 1
ATOM 757 N N . GLY A 1 105 ? 11.858 13.868 -24.368 1.00 50.94 105 GLY A N 1
ATOM 758 C CA . GLY A 1 105 ? 12.872 13.435 -25.324 1.00 50.94 105 GLY A CA 1
ATOM 759 C C . GLY A 1 105 ? 12.884 11.909 -25.385 1.00 50.94 105 GLY A C 1
ATOM 760 O O . GLY A 1 105 ? 13.130 11.251 -24.378 1.00 50.94 105 GLY A O 1
ATOM 761 N N . HIS A 1 106 ? 12.602 11.342 -26.558 1.00 51.28 106 HIS A N 1
ATOM 762 C CA . HIS A 1 106 ? 12.541 9.898 -26.795 1.00 51.28 106 HIS A CA 1
ATOM 763 C C . HIS A 1 106 ? 13.912 9.243 -26.522 1.00 51.28 106 HIS A C 1
ATOM 765 O O . HIS A 1 106 ? 14.821 9.335 -27.345 1.00 51.28 106 HIS A O 1
ATOM 771 N N . GLY A 1 107 ? 14.085 8.594 -25.367 1.00 62.88 107 GLY A N 1
ATOM 772 C CA . GLY A 1 107 ? 15.334 7.922 -24.990 1.00 62.88 107 GLY A CA 1
ATOM 773 C C . GLY A 1 107 ? 15.246 7.171 -23.658 1.00 62.88 107 GLY A C 1
ATOM 774 O O . GLY A 1 107 ? 14.223 7.225 -22.985 1.00 62.88 107 GLY A O 1
ATOM 775 N N . LEU A 1 108 ? 16.337 6.493 -23.266 1.00 55.81 108 LEU A N 1
ATOM 776 C CA . LEU A 1 108 ? 1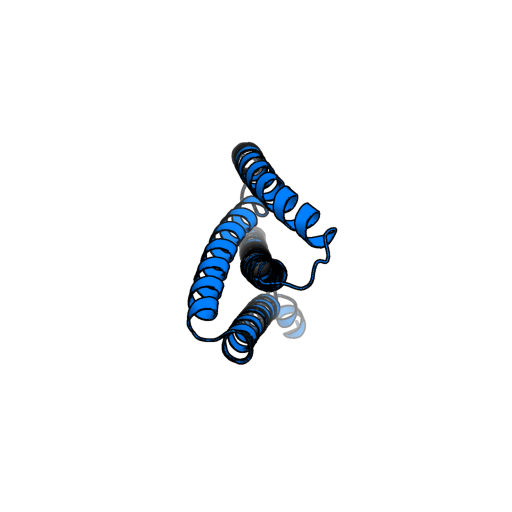6.514 5.669 -22.045 1.00 55.81 108 LEU A CA 1
ATOM 777 C C . LEU A 1 108 ? 15.922 6.260 -20.746 1.00 55.81 108 LEU A C 1
ATOM 779 O O . LEU A 1 108 ? 15.539 5.510 -19.850 1.00 55.81 108 LEU A O 1
ATOM 783 N N . ALA A 1 109 ? 15.819 7.587 -20.644 1.00 61.53 109 ALA A N 1
ATOM 784 C CA . ALA A 1 109 ? 15.172 8.271 -19.528 1.00 61.53 109 ALA A CA 1
ATOM 785 C C . ALA A 1 109 ? 13.670 7.942 -19.397 1.00 61.53 109 ALA A C 1
ATOM 787 O O . ALA A 1 109 ? 13.172 7.846 -18.279 1.00 61.53 109 ALA A O 1
ATOM 788 N N . ASP A 1 110 ? 12.968 7.710 -20.507 1.00 68.06 110 ASP A N 1
ATOM 789 C CA . ASP A 1 110 ? 11.531 7.414 -20.540 1.00 68.06 110 ASP A CA 1
ATOM 790 C C . ASP A 1 110 ? 11.219 6.009 -19.992 1.00 68.06 110 ASP A C 1
ATOM 792 O O . ASP A 1 110 ? 10.258 5.822 -19.249 1.00 68.06 110 ASP A O 1
ATOM 796 N N . ALA A 1 111 ? 12.084 5.023 -20.263 1.00 67.25 111 ALA A N 1
ATOM 797 C CA . ALA A 1 111 ? 11.955 3.673 -19.704 1.00 67.25 111 ALA A CA 1
ATOM 798 C C . ALA A 1 111 ? 12.150 3.667 -18.177 1.00 67.25 111 ALA A C 1
ATOM 800 O O . ALA A 1 111 ? 11.327 3.123 -17.447 1.00 67.25 111 ALA A O 1
ATOM 801 N N . VAL A 1 112 ? 13.180 4.363 -17.680 1.00 72.75 112 VAL A N 1
ATOM 802 C CA . VAL A 1 112 ? 13.454 4.464 -16.234 1.00 72.75 112 VAL A CA 1
ATOM 803 C C . VAL A 1 112 ? 12.320 5.178 -15.491 1.00 72.75 112 VAL A C 1
ATOM 805 O O . VAL A 1 112 ? 11.975 4.793 -14.375 1.00 72.75 112 VAL A O 1
ATOM 808 N N . VAL A 1 113 ? 11.726 6.214 -16.091 1.00 75.75 113 VAL A N 1
ATOM 809 C CA . VAL A 1 113 ? 10.585 6.927 -15.495 1.00 75.75 113 VAL A CA 1
ATOM 810 C C . VAL A 1 113 ? 9.336 6.044 -15.471 1.00 75.75 113 VAL A C 1
ATOM 812 O O . VAL A 1 113 ? 8.654 6.007 -14.448 1.00 75.75 113 VAL A O 1
ATOM 815 N N . LYS A 1 114 ? 9.060 5.293 -16.545 1.00 75.62 114 LYS A N 1
ATOM 816 C CA . LYS A 1 114 ? 7.942 4.335 -16.603 1.00 75.62 114 LYS A CA 1
ATOM 817 C C . LYS A 1 114 ? 8.060 3.250 -15.537 1.00 75.62 114 LYS A C 1
ATOM 819 O O . LYS A 1 114 ? 7.083 2.981 -14.842 1.00 75.62 114 LYS A O 1
ATOM 824 N N . ASP A 1 115 ? 9.252 2.693 -15.354 1.00 79.94 115 ASP A N 1
ATOM 825 C CA . ASP A 1 115 ? 9.517 1.677 -14.336 1.00 79.94 115 ASP A CA 1
ATOM 826 C C . ASP A 1 115 ? 9.377 2.243 -12.919 1.00 79.94 115 ASP A C 1
ATOM 828 O O . ASP A 1 115 ? 8.694 1.665 -12.075 1.00 79.94 115 ASP A O 1
ATOM 832 N N . ALA A 1 116 ? 9.950 3.421 -12.656 1.00 80.06 116 ALA A N 1
ATOM 833 C CA . ALA A 1 116 ? 9.813 4.087 -11.363 1.00 80.06 116 ALA A CA 1
ATOM 834 C C . ALA A 1 116 ? 8.347 4.412 -11.033 1.00 80.06 116 ALA A C 1
ATOM 836 O O . ALA A 1 116 ? 7.914 4.227 -9.894 1.00 80.06 116 ALA A O 1
ATOM 837 N N . LEU A 1 117 ? 7.570 4.859 -12.024 1.00 80.31 117 LEU A N 1
ATOM 838 C CA . LEU A 1 117 ? 6.148 5.149 -11.863 1.00 80.31 117 LEU A CA 1
ATOM 839 C C . LEU A 1 117 ? 5.334 3.870 -11.619 1.00 80.31 117 LEU A C 1
ATOM 841 O O . LEU A 1 117 ? 4.457 3.864 -10.757 1.00 80.31 117 LEU A O 1
ATOM 845 N N . ALA A 1 118 ? 5.653 2.777 -12.318 1.00 80.81 118 ALA A N 1
ATOM 846 C CA . ALA A 1 118 ? 5.032 1.475 -12.093 1.00 80.81 118 ALA A CA 1
ATOM 847 C C . ALA A 1 118 ? 5.294 0.970 -10.664 1.00 80.81 118 ALA A C 1
ATOM 849 O O . ALA A 1 118 ? 4.355 0.582 -9.968 1.00 80.81 118 ALA A O 1
ATOM 850 N N . LEU A 1 119 ? 6.541 1.056 -10.188 1.00 83.88 119 LEU A N 1
ATOM 851 C CA . LEU A 1 119 ? 6.929 0.676 -8.825 1.00 83.88 119 LEU A CA 1
ATOM 852 C C . LEU A 1 119 ? 6.309 1.583 -7.752 1.00 83.88 119 LEU A C 1
ATOM 854 O O . LEU A 1 119 ? 5.932 1.104 -6.681 1.00 83.88 119 LEU A O 1
ATOM 858 N N . ALA A 1 120 ? 6.162 2.879 -8.031 1.00 81.38 120 ALA A N 1
ATOM 859 C CA . ALA A 1 120 ? 5.435 3.794 -7.156 1.00 81.38 120 ALA A CA 1
ATOM 860 C C . ALA A 1 120 ? 3.936 3.446 -7.102 1.00 81.38 120 ALA A C 1
ATOM 862 O O . ALA A 1 120 ? 3.344 3.487 -6.022 1.00 81.38 120 ALA A O 1
ATOM 863 N N . GLY A 1 121 ? 3.339 3.049 -8.232 1.00 81.12 121 GLY A N 1
ATOM 864 C CA . GLY A 1 121 ? 1.954 2.576 -8.340 1.00 81.12 121 GLY A CA 1
ATOM 865 C C . GLY A 1 121 ? 1.710 1.298 -7.529 1.00 81.12 121 GLY A C 1
ATOM 866 O O . GLY A 1 121 ? 0.960 1.343 -6.557 1.00 81.12 121 GLY A O 1
ATOM 867 N N . VAL A 1 122 ? 2.409 0.207 -7.880 1.00 82.88 122 VAL A N 1
ATOM 868 C CA . VAL A 1 122 ? 3.123 -0.680 -6.936 1.00 82.88 122 VAL A CA 1
ATOM 869 C C . VAL A 1 122 ? 2.817 -0.524 -5.442 1.00 82.88 122 VAL A C 1
ATOM 871 O O . VAL A 1 122 ? 1.834 -1.017 -4.871 1.00 82.88 122 VAL A O 1
ATOM 874 N N . GLY A 1 123 ? 3.743 0.188 -4.800 1.00 82.69 123 GLY A N 1
ATOM 875 C CA . GLY A 1 123 ? 3.720 0.447 -3.371 1.00 82.69 123 GLY A CA 1
ATOM 876 C C . GLY A 1 123 ? 2.512 1.263 -2.924 1.00 82.69 123 GLY A C 1
ATOM 877 O O . GLY A 1 123 ? 1.933 0.942 -1.891 1.00 82.69 123 GLY A O 1
ATOM 878 N N . SER A 1 124 ? 2.073 2.261 -3.696 1.00 77.38 124 SER A N 1
ATOM 879 C CA . SER A 1 124 ? 0.946 3.120 -3.299 1.00 77.38 124 SER A CA 1
ATOM 880 C C . SER A 1 124 ? -0.370 2.346 -3.220 1.00 77.38 124 SER A C 1
ATOM 882 O O . SER A 1 124 ? -1.098 2.469 -2.239 1.00 77.38 124 SER A O 1
ATOM 884 N N . ALA A 1 125 ? -0.666 1.497 -4.206 1.00 82.81 125 ALA A N 1
ATOM 885 C CA . ALA A 1 125 ? -1.865 0.664 -4.186 1.00 82.81 125 ALA A CA 1
ATOM 886 C C . ALA A 1 125 ? -1.802 -0.374 -3.058 1.00 82.81 125 ALA A C 1
ATOM 888 O O . ALA A 1 125 ? -2.772 -0.542 -2.323 1.00 82.81 125 ALA A O 1
ATOM 889 N N . SER A 1 126 ? -0.641 -1.005 -2.856 1.00 83.06 126 SER A N 1
ATOM 890 C CA . SER A 1 126 ? -0.435 -1.976 -1.770 1.00 83.06 126 SER A CA 1
ATOM 891 C C . SER A 1 126 ? -0.604 -1.333 -0.388 1.00 83.06 126 SER A C 1
ATOM 893 O O . SER A 1 126 ? -1.202 -1.923 0.511 1.00 83.06 126 SER A O 1
ATOM 895 N N . MET A 1 127 ? -0.142 -0.089 -0.237 1.00 85.38 127 MET A N 1
ATOM 896 C CA . MET A 1 127 ? -0.341 0.730 0.957 1.00 85.38 127 MET A CA 1
ATOM 897 C C . MET A 1 127 ? -1.815 1.024 1.211 1.00 85.38 127 MET A C 1
ATOM 899 O O . MET A 1 127 ? -2.296 0.821 2.324 1.00 85.38 127 MET A O 1
ATOM 903 N N . LEU A 1 128 ? -2.556 1.459 0.193 1.00 81.44 128 LEU A N 1
ATOM 904 C CA . LEU A 1 128 ? -3.983 1.743 0.340 1.00 81.44 128 LEU A CA 1
ATOM 905 C C . LEU A 1 128 ? -4.780 0.481 0.682 1.00 81.44 128 LEU A C 1
ATOM 907 O O . LEU A 1 128 ? -5.601 0.511 1.596 1.00 81.44 128 LEU A O 1
ATOM 911 N N . ILE A 1 129 ? -4.493 -0.638 0.012 1.00 83.38 129 ILE A N 1
ATOM 912 C CA . ILE A 1 129 ? -5.134 -1.931 0.278 1.00 83.38 129 ILE A CA 1
ATOM 913 C C . ILE A 1 129 ? -4.908 -2.354 1.735 1.00 83.38 129 ILE A C 1
ATOM 915 O O . ILE A 1 129 ? -5.867 -2.663 2.442 1.00 83.38 129 ILE A O 1
ATOM 919 N N . ALA A 1 130 ? -3.660 -2.328 2.211 1.00 84.06 130 ALA A N 1
ATOM 920 C CA . ALA A 1 130 ? -3.342 -2.720 3.582 1.00 84.06 130 ALA A CA 1
ATOM 921 C C . ALA A 1 130 ? -3.955 -1.769 4.624 1.00 84.06 130 ALA A C 1
ATOM 923 O O . ALA A 1 130 ? -4.444 -2.232 5.657 1.00 84.06 130 ALA A O 1
ATOM 924 N N . ALA A 1 131 ? -3.985 -0.461 4.349 1.00 80.75 131 ALA A N 1
ATOM 925 C CA . ALA A 1 131 ? -4.617 0.520 5.228 1.00 80.75 131 ALA A CA 1
ATOM 926 C C . ALA A 1 131 ? -6.123 0.277 5.364 1.00 80.75 131 ALA A C 1
ATOM 928 O O . ALA A 1 131 ? -6.634 0.210 6.482 1.00 80.75 131 ALA A O 1
ATOM 929 N N . VAL A 1 132 ? -6.816 0.080 4.239 1.00 82.75 132 VAL A N 1
ATOM 930 C CA . VAL A 1 132 ? -8.261 -0.179 4.211 1.00 82.75 132 VAL A CA 1
ATOM 931 C C . VAL A 1 132 ? -8.597 -1.505 4.887 1.00 82.75 132 VAL A C 1
ATOM 933 O O . VAL A 1 132 ? -9.490 -1.540 5.728 1.00 82.75 132 VAL A O 1
ATOM 936 N N . LEU A 1 133 ? -7.863 -2.583 4.593 1.00 84.00 133 LEU A N 1
ATOM 937 C CA . LEU A 1 133 ? -8.083 -3.878 5.245 1.00 84.00 133 LEU A CA 1
ATOM 938 C C . LEU A 1 133 ? -7.920 -3.791 6.760 1.00 84.00 133 LEU A C 1
ATOM 940 O O . LEU A 1 133 ? -8.748 -4.313 7.506 1.00 84.00 133 LEU A O 1
ATOM 944 N N . THR A 1 134 ? -6.862 -3.123 7.216 1.00 83.25 134 THR A N 1
ATOM 945 C CA . THR A 1 134 ? -6.589 -2.963 8.647 1.00 83.25 134 THR A CA 1
ATOM 946 C C . THR A 1 134 ? -7.687 -2.147 9.321 1.00 83.25 134 THR A C 1
ATOM 948 O O . THR A 1 134 ? -8.162 -2.533 10.387 1.00 83.25 134 THR A O 1
ATOM 951 N N . TYR A 1 135 ? -8.132 -1.068 8.673 1.00 79.88 135 TYR A N 1
ATOM 952 C CA . TYR A 1 135 ? -9.230 -0.235 9.148 1.00 79.88 135 TYR A CA 1
ATOM 953 C C . TYR A 1 135 ? -10.542 -1.024 9.261 1.00 79.88 135 TYR A C 1
ATOM 955 O O . TYR A 1 135 ? -11.137 -1.050 10.335 1.00 79.88 135 TYR A O 1
ATOM 963 N N . ILE A 1 136 ? -10.958 -1.716 8.192 1.00 80.75 136 ILE A N 1
ATOM 964 C CA . ILE A 1 136 ? -12.192 -2.519 8.168 1.00 80.75 136 ILE A CA 1
ATOM 965 C C . ILE A 1 136 ? -12.139 -3.589 9.260 1.00 80.75 136 ILE A C 1
ATOM 967 O O . ILE A 1 136 ? -13.059 -3.696 10.065 1.00 80.75 136 ILE A O 1
ATOM 971 N N . THR A 1 137 ? -11.041 -4.345 9.331 1.00 80.25 137 THR A N 1
ATOM 972 C CA . THR A 1 137 ? -10.890 -5.443 10.299 1.00 80.25 137 THR A CA 1
ATOM 973 C C . THR A 1 137 ? -10.997 -4.943 11.739 1.00 80.25 137 THR A C 1
ATOM 975 O O . THR A 1 137 ? -11.666 -5.565 12.562 1.00 80.25 137 THR A O 1
ATOM 978 N N . ARG A 1 138 ? -10.362 -3.808 12.053 1.00 78.56 138 ARG A N 1
ATOM 979 C CA . ARG A 1 138 ? -10.410 -3.226 13.399 1.00 78.56 138 ARG A CA 1
ATOM 980 C C . ARG A 1 138 ? -11.768 -2.627 13.734 1.00 78.56 138 ARG A C 1
ATOM 982 O O . ARG A 1 138 ? -12.270 -2.874 14.823 1.00 78.56 138 ARG A O 1
ATOM 989 N N . HIS A 1 139 ? -12.378 -1.905 12.798 1.00 75.44 139 HIS A N 1
ATOM 990 C CA . HIS A 1 139 ? -13.701 -1.322 12.996 1.00 75.44 139 HIS A CA 1
ATOM 991 C C . HIS A 1 139 ? -14.752 -2.401 13.300 1.00 75.44 139 HIS A C 1
ATOM 993 O O . HIS A 1 139 ? -15.500 -2.284 14.268 1.00 75.44 139 HIS A O 1
ATOM 999 N N . TYR A 1 140 ? -14.718 -3.510 12.553 1.00 73.19 140 TYR A N 1
ATOM 1000 C CA . TYR A 1 140 ? -15.583 -4.663 12.803 1.00 73.19 140 TYR A CA 1
ATOM 1001 C C . TYR A 1 140 ? -15.357 -5.308 14.178 1.00 73.19 140 TYR A C 1
ATOM 1003 O O . TYR A 1 140 ? -16.306 -5.776 14.811 1.00 73.19 140 TYR A O 1
ATOM 1011 N N . TRP A 1 141 ? -14.110 -5.351 14.652 1.00 71.69 141 TRP A N 1
ATOM 1012 C CA . TRP A 1 141 ? -13.786 -5.928 15.956 1.00 71.69 141 TRP A CA 1
ATOM 1013 C C . TRP A 1 141 ? -14.323 -5.077 17.117 1.00 71.69 141 TRP A C 1
ATOM 1015 O O . TRP A 1 141 ? -14.815 -5.630 18.103 1.00 71.69 141 TRP A O 1
ATOM 1025 N N . ASP A 1 142 ? -14.291 -3.749 16.989 1.00 71.81 142 ASP A N 1
ATOM 1026 C CA . ASP A 1 142 ? -14.821 -2.827 18.003 1.00 71.81 142 ASP A CA 1
ATOM 1027 C C . ASP A 1 142 ? -16.338 -2.918 18.151 1.00 71.81 142 ASP A C 1
ATOM 1029 O O . ASP A 1 142 ? -16.857 -3.000 19.271 1.00 71.81 142 ASP A O 1
ATOM 1033 N N . ASP A 1 143 ? -17.058 -2.990 17.034 1.00 67.81 143 ASP A N 1
ATOM 1034 C CA . ASP A 1 143 ? -18.510 -3.153 17.051 1.00 67.81 143 ASP A CA 1
ATOM 1035 C C . ASP A 1 143 ? -18.923 -4.481 17.700 1.00 67.81 143 ASP A C 1
ATOM 1037 O O . ASP A 1 143 ? -19.889 -4.525 18.470 1.00 67.81 143 ASP A O 1
ATOM 1041 N N . ALA A 1 144 ? -18.161 -5.556 17.466 1.00 66.25 144 ALA A N 1
ATOM 1042 C CA . ALA A 1 144 ? -18.394 -6.848 18.105 1.00 66.25 144 ALA A CA 1
ATOM 1043 C C . ALA A 1 144 ? -18.214 -6.790 19.637 1.00 66.25 144 ALA A C 1
ATOM 1045 O O . ALA A 1 144 ? -19.008 -7.383 20.375 1.00 66.25 144 ALA A O 1
ATOM 1046 N N . GLN A 1 145 ? -17.218 -6.051 20.143 1.00 66.81 145 GLN A N 1
ATOM 1047 C CA . GLN A 1 145 ? -16.997 -5.906 21.589 1.00 66.81 145 GLN A CA 1
ATOM 1048 C C . GLN A 1 145 ? -18.061 -5.045 22.275 1.00 66.81 145 GLN A C 1
ATOM 1050 O O . GLN A 1 145 ? -18.526 -5.382 23.370 1.00 66.81 145 GLN A O 1
ATOM 1055 N N . ASN A 1 146 ? -18.475 -3.947 21.642 1.00 65.19 146 ASN A N 1
ATOM 1056 C CA . ASN A 1 146 ? -19.483 -3.044 22.199 1.00 65.19 146 ASN A CA 1
ATOM 1057 C C . ASN A 1 146 ? -20.856 -3.721 22.330 1.00 65.19 146 ASN A C 1
ATOM 1059 O O . ASN A 1 146 ? -21.565 -3.498 23.317 1.00 65.19 146 ASN A O 1
ATOM 1063 N N . GLN A 1 147 ? -21.198 -4.617 21.399 1.00 62.84 147 GLN A N 1
ATOM 1064 C CA . GLN A 1 147 ? -22.418 -5.429 21.461 1.00 62.84 147 GLN A CA 1
ATOM 1065 C C . GLN A 1 147 ? -22.391 -6.466 22.596 1.00 62.84 147 GLN A C 1
ATOM 1067 O O . GLN A 1 147 ? -23.418 -6.713 23.225 1.00 62.84 147 GLN A O 1
ATOM 1072 N N . GLY A 1 148 ? -21.225 -7.042 22.910 1.00 60.84 148 GLY A N 1
ATOM 1073 C CA . GLY A 1 148 ? -21.069 -7.958 24.047 1.00 60.84 148 GLY A CA 1
ATOM 1074 C C . GLY A 1 148 ? -21.227 -7.269 25.408 1.00 60.84 148 GLY A C 1
ATOM 1075 O O . GLY A 1 148 ? -21.773 -7.852 26.340 1.00 60.84 148 GLY A O 1
ATOM 1076 N N . ARG A 1 149 ? -20.802 -6.002 25.519 1.00 59.44 149 ARG A N 1
ATOM 1077 C CA . ARG A 1 149 ? -20.926 -5.196 26.749 1.00 59.44 149 ARG A CA 1
ATOM 1078 C C . ARG A 1 149 ? -22.339 -4.670 27.012 1.00 59.44 149 ARG A C 1
ATOM 1080 O O . ARG A 1 149 ? -22.684 -4.436 28.166 1.00 59.44 149 ARG A O 1
ATOM 1087 N N . SER A 1 150 ? -23.151 -4.485 25.972 1.00 61.84 150 SER A N 1
ATOM 1088 C CA . SER A 1 150 ? -24.533 -3.987 26.081 1.00 61.84 150 SER A CA 1
ATOM 1089 C C . SER A 1 150 ? -25.584 -5.094 26.244 1.00 61.84 150 SER A C 1
ATOM 1091 O O . SER A 1 150 ? -26.779 -4.810 26.222 1.00 61.84 150 SER A O 1
ATOM 1093 N N . ALA A 1 151 ? -25.156 -6.329 26.531 1.00 57.28 151 ALA A N 1
ATOM 1094 C CA . ALA A 1 151 ? -26.012 -7.393 27.054 1.00 57.28 151 ALA A CA 1
ATOM 1095 C C . ALA A 1 151 ? -25.854 -7.589 28.585 1.00 57.28 151 ALA A C 1
ATOM 1097 O O . ALA A 1 151 ? -25.353 -8.629 29.014 1.00 57.28 151 ALA A O 1
ATOM 1098 N N . PRO A 1 152 ? -26.263 -6.636 29.448 1.00 55.28 152 PRO A N 1
ATOM 1099 C CA . PRO A 1 152 ? -26.482 -6.920 30.857 1.00 55.28 152 PRO A CA 1
ATOM 1100 C C . PRO A 1 152 ? -27.900 -7.476 31.062 1.00 55.28 152 PRO A C 1
ATOM 1102 O O . PRO A 1 152 ? -28.882 -6.764 30.881 1.00 55.28 152 PRO A O 1
ATOM 1105 N N . GLY A 1 153 ? -27.990 -8.741 31.477 1.00 60.16 153 GLY A N 1
ATOM 1106 C CA . GLY A 1 153 ? -29.197 -9.330 32.067 1.00 60.16 153 GLY A CA 1
ATOM 1107 C C . GLY A 1 153 ? -30.290 -9.752 31.079 1.00 60.16 153 GLY A C 1
ATOM 1108 O O . GLY A 1 153 ? -31.167 -8.968 30.729 1.00 60.16 153 GLY A O 1
ATOM 1109 N N . ALA A 1 154 ? -30.284 -11.033 30.716 1.00 43.12 154 ALA A N 1
ATOM 1110 C CA . ALA A 1 154 ? -31.499 -11.798 30.451 1.00 43.12 154 ALA A CA 1
ATOM 1111 C C . ALA A 1 154 ? -31.476 -13.029 31.359 1.00 43.12 154 ALA A C 1
ATOM 1113 O O . ALA A 1 154 ? -30.371 -13.605 31.499 1.00 43.12 154 ALA A O 1
#

Radius of gyration: 20.98 Å; Cα contacts (8 Å, |Δi|>4): 102; chains: 1; bounding box: 56×34×59 Å